Protein AF-A0A699LC16-F1 (afdb_monomer_lite)

Radius of gyration: 19.67 Å; chains: 1; bounding box: 17×49×54 Å

Structure (mmCIF, N/CA/C/O backbone):
data_AF-A0A699LC16-F1
#
_entry.id   AF-A0A699LC16-F1
#
loop_
_atom_site.group_PDB
_atom_site.id
_atom_site.type_symbol
_atom_site.label_atom_id
_atom_site.label_alt_id
_atom_site.label_comp_id
_atom_site.label_asym_id
_atom_site.label_entity_id
_atom_site.label_seq_id
_atom_site.pdbx_PDB_ins_code
_atom_site.Cartn_x
_atom_site.Cartn_y
_atom_site.Cartn_z
_atom_site.occupancy
_atom_site.B_iso_or_equiv
_atom_site.auth_seq_id
_atom_site.auth_comp_id
_atom_site.auth_asym_id
_atom_site.auth_atom_id
_atom_site.pdbx_PDB_model_num
ATOM 1 N N . MET A 1 1 ? 1.590 -7.694 46.558 1.00 68.25 1 MET A N 1
ATOM 2 C CA . MET A 1 1 ? 1.170 -8.527 45.411 1.00 68.25 1 MET A CA 1
ATOM 3 C C . MET A 1 1 ? 0.981 -7.578 44.242 1.00 68.25 1 MET A C 1
ATOM 5 O O . MET A 1 1 ? 0.146 -6.698 44.368 1.00 68.25 1 MET A O 1
ATOM 9 N N . SER A 1 2 ? 1.809 -7.665 43.199 1.00 61.53 2 SER A N 1
ATOM 10 C CA . SER A 1 2 ? 1.652 -6.830 41.999 1.00 61.53 2 SER A CA 1
ATOM 11 C C . SER A 1 2 ? 0.587 -7.461 41.107 1.00 61.53 2 SER A C 1
ATOM 13 O O . SER A 1 2 ? 0.604 -8.672 40.876 1.00 61.53 2 SER A O 1
ATOM 15 N N . THR A 1 3 ? -0.382 -6.656 40.693 1.00 75.56 3 THR A N 1
ATOM 16 C CA . THR A 1 3 ? -1.511 -7.074 39.866 1.00 75.56 3 THR A CA 1
ATOM 17 C C . THR A 1 3 ? -1.057 -7.206 38.414 1.00 75.56 3 THR A C 1
ATOM 19 O O . THR A 1 3 ? -0.162 -6.500 37.963 1.00 75.56 3 THR A O 1
ATOM 22 N N . GLN A 1 4 ? -1.687 -8.084 37.634 1.00 66.62 4 GLN A N 1
ATOM 23 C CA . GLN A 1 4 ? -1.3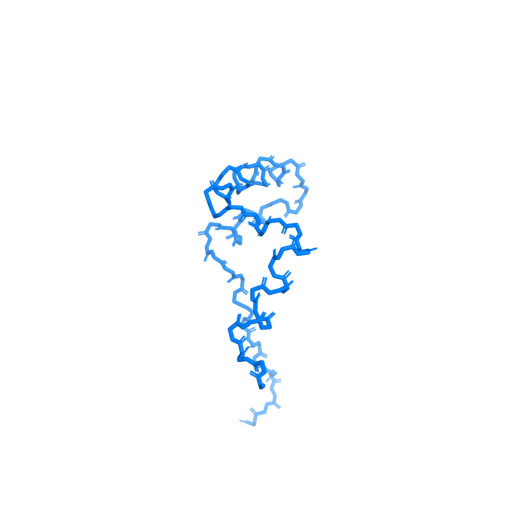29 -8.307 36.222 1.00 66.62 4 GLN A CA 1
ATOM 24 C C . GLN A 1 4 ? -1.418 -7.020 35.371 1.00 66.62 4 GLN A C 1
ATOM 26 O O . GLN A 1 4 ? -0.698 -6.864 34.387 1.00 66.62 4 GLN A O 1
ATOM 31 N N . GLN A 1 5 ? -2.243 -6.069 35.818 1.00 68.12 5 GLN A N 1
ATOM 32 C CA . GLN A 1 5 ? -2.350 -4.716 35.278 1.00 68.12 5 GLN A CA 1
ATOM 33 C C . GLN A 1 5 ? -1.081 -3.873 35.491 1.00 68.12 5 GLN A C 1
ATOM 35 O O . GLN A 1 5 ? -0.690 -3.120 34.602 1.00 68.12 5 GLN A O 1
ATOM 40 N N . ASP A 1 6 ? -0.412 -4.026 36.636 1.00 67.75 6 ASP A N 1
ATOM 41 C CA . ASP A 1 6 ? 0.811 -3.288 36.971 1.00 67.75 6 ASP A CA 1
ATOM 42 C C . ASP A 1 6 ? 1.982 -3.758 36.100 1.00 67.75 6 ASP A C 1
ATOM 44 O O . ASP A 1 6 ? 2.789 -2.950 35.649 1.00 67.75 6 ASP A O 1
ATOM 48 N N . ILE A 1 7 ? 2.026 -5.061 35.794 1.00 65.94 7 ILE A N 1
ATOM 49 C CA . ILE A 1 7 ? 3.012 -5.663 34.883 1.00 65.94 7 ILE A CA 1
ATOM 50 C C . ILE A 1 7 ? 2.804 -5.146 33.450 1.00 65.94 7 ILE A C 1
ATOM 52 O O . ILE A 1 7 ? 3.766 -4.775 32.780 1.00 65.94 7 ILE A O 1
ATOM 56 N N . TYR A 1 8 ? 1.551 -5.072 32.987 1.00 66.12 8 TYR A N 1
ATOM 57 C CA . TYR A 1 8 ? 1.217 -4.544 31.659 1.00 66.12 8 TYR A CA 1
ATOM 58 C C . TYR A 1 8 ? 1.587 -3.056 31.512 1.00 66.12 8 TYR A C 1
ATOM 60 O O . TYR A 1 8 ? 2.175 -2.654 30.506 1.00 66.12 8 TYR A O 1
ATOM 68 N N . ASN A 1 9 ? 1.303 -2.247 32.537 1.00 62.59 9 ASN A N 1
ATOM 69 C CA . ASN A 1 9 ? 1.580 -0.810 32.528 1.00 62.59 9 ASN A CA 1
ATOM 70 C C . ASN A 1 9 ? 3.088 -0.501 32.622 1.00 62.59 9 ASN A C 1
ATOM 72 O O . ASN A 1 9 ? 3.572 0.361 31.891 1.00 62.59 9 ASN A O 1
ATOM 76 N N . ALA A 1 10 ? 3.846 -1.237 33.446 1.00 61.41 10 ALA A N 1
ATOM 77 C CA . ALA A 1 10 ? 5.295 -1.047 33.598 1.00 61.41 10 ALA A CA 1
ATOM 78 C C . ALA A 1 10 ? 6.094 -1.413 32.331 1.00 61.41 10 ALA A C 1
ATOM 80 O O . ALA A 1 10 ? 7.142 -0.824 32.049 1.00 61.41 10 ALA A O 1
ATOM 81 N N . SER A 1 11 ? 5.590 -2.364 31.537 1.00 57.97 11 SER A N 1
ATOM 82 C CA . SER A 1 11 ? 6.141 -2.655 30.212 1.00 57.97 11 SER A CA 1
ATOM 83 C C . SER A 1 11 ? 5.849 -1.523 29.220 1.00 57.97 11 SER A C 1
ATOM 85 O O . SER A 1 11 ? 6.733 -1.141 28.459 1.00 57.97 11 SER A O 1
ATOM 87 N N . SER A 1 12 ? 4.661 -0.912 29.252 1.00 61.31 12 SER A N 1
ATOM 88 C CA . SER A 1 12 ? 4.267 0.121 28.280 1.00 61.31 12 SER A CA 1
ATOM 89 C C . SER A 1 12 ? 5.132 1.390 28.293 1.00 61.31 12 SER A C 1
ATOM 91 O O . SER A 1 12 ? 5.250 2.023 27.247 1.00 61.31 12 SER A O 1
ATOM 93 N N . GLU A 1 13 ? 5.717 1.787 29.426 1.00 60.06 13 GLU A N 1
ATOM 94 C CA . GLU A 1 13 ? 6.550 3.004 29.513 1.00 60.06 13 GLU A CA 1
ATOM 95 C C . GLU A 1 13 ? 7.956 2.827 28.915 1.00 60.06 13 GLU A C 1
ATOM 97 O O . GLU A 1 13 ? 8.557 3.798 28.459 1.00 60.06 13 GLU A O 1
ATOM 102 N N . ASN A 1 14 ? 8.476 1.594 28.877 1.00 65.44 14 ASN A N 1
ATOM 103 C CA . ASN A 1 14 ? 9.826 1.289 28.379 1.00 65.44 14 ASN A CA 1
ATOM 104 C C . ASN A 1 14 ? 9.852 0.825 26.915 1.00 65.44 14 ASN A C 1
ATOM 106 O O . ASN A 1 14 ? 10.923 0.686 26.318 1.00 65.44 14 ASN A O 1
ATOM 110 N N . HIS A 1 15 ? 8.689 0.555 26.326 1.00 63.19 15 HIS A N 1
ATOM 111 C CA . HIS A 1 15 ? 8.575 0.237 24.911 1.00 63.19 15 HIS A CA 1
ATOM 112 C C . HIS A 1 15 ? 8.359 1.531 24.117 1.00 63.19 15 HIS A C 1
ATOM 114 O O . HIS A 1 15 ? 7.600 2.394 24.561 1.00 63.19 15 HIS A O 1
ATOM 120 N N . PRO A 1 16 ? 8.994 1.701 22.940 1.00 64.31 16 PRO A N 1
ATOM 121 C CA . PRO A 1 16 ? 8.663 2.819 22.066 1.00 64.31 16 PRO A CA 1
ATOM 122 C C . PRO A 1 16 ? 7.145 2.816 21.850 1.00 64.31 16 PRO A C 1
ATOM 124 O O . PRO A 1 16 ? 6.589 1.730 21.645 1.00 64.31 16 PRO A O 1
ATOM 127 N N . PRO A 1 17 ? 6.475 3.983 21.930 1.00 63.94 17 PRO A N 1
ATOM 128 C CA . PRO A 1 17 ? 5.025 4.060 21.853 1.00 63.94 17 PRO A CA 1
ATOM 129 C C . PRO A 1 17 ? 4.579 3.265 20.637 1.00 63.94 17 PRO A C 1
ATOM 131 O O . PRO A 1 17 ? 5.011 3.541 19.512 1.00 63.94 17 PRO A O 1
ATOM 134 N N . MET A 1 18 ? 3.795 2.216 20.900 1.00 67.88 18 MET A N 1
ATOM 135 C CA . MET A 1 18 ? 3.277 1.331 19.870 1.00 67.88 18 MET A CA 1
ATOM 136 C C . MET A 1 18 ? 2.690 2.233 18.787 1.00 67.88 18 MET A C 1
ATOM 138 O O . MET A 1 18 ? 1.873 3.096 19.113 1.00 67.88 18 MET A O 1
ATOM 142 N N . LEU A 1 19 ? 3.204 2.113 17.553 1.00 66.81 19 LEU A N 1
ATOM 143 C CA . LEU A 1 19 ? 2.845 2.959 16.408 1.00 66.81 19 LEU A CA 1
ATOM 144 C C . LEU A 1 19 ? 1.365 3.331 16.504 1.00 66.81 19 LEU A C 1
ATOM 146 O O . LEU A 1 19 ? 0.525 2.431 16.445 1.00 66.81 19 LEU A O 1
ATOM 150 N N . ASN A 1 20 ? 1.062 4.623 16.723 1.00 69.69 20 ASN A N 1
ATOM 151 C CA . ASN A 1 20 ? -0.325 5.062 16.884 1.00 69.69 20 ASN A CA 1
ATOM 152 C C . ASN A 1 20 ? -1.147 4.464 15.729 1.00 69.69 20 ASN A C 1
ATOM 154 O O . ASN A 1 20 ? -0.721 4.519 14.574 1.00 69.69 20 ASN A O 1
ATOM 158 N N . LYS A 1 21 ? -2.300 3.864 16.034 1.00 66.12 21 LYS A N 1
ATOM 159 C CA . LYS A 1 21 ? -3.200 3.276 15.035 1.00 66.12 21 LYS A CA 1
ATOM 160 C C . LYS A 1 21 ? -3.577 4.295 13.956 1.00 66.12 21 LYS A C 1
ATOM 162 O O . LYS A 1 21 ? -3.682 3.932 12.789 1.00 66.12 21 LYS A O 1
ATOM 167 N N . ASP A 1 22 ? -3.647 5.572 14.318 1.00 70.81 22 ASP A N 1
ATOM 168 C CA . ASP A 1 22 ? -3.888 6.673 13.381 1.00 70.81 22 ASP A CA 1
ATOM 169 C C . ASP A 1 22 ? -2.722 6.878 12.403 1.00 70.81 22 ASP A C 1
ATOM 171 O O . ASP A 1 22 ? -2.927 7.299 11.267 1.00 70.81 22 ASP A O 1
ATOM 175 N N . ASN A 1 23 ? -1.497 6.511 12.799 1.00 68.69 23 ASN A N 1
ATOM 176 C CA . ASN A 1 23 ? -0.317 6.503 11.932 1.00 68.69 23 ASN A CA 1
ATOM 177 C C . ASN A 1 23 ? -0.274 5.279 11.002 1.00 68.69 23 ASN A C 1
ATOM 179 O O . ASN A 1 23 ? 0.518 5.276 10.056 1.00 68.69 23 ASN A O 1
ATOM 183 N N . TYR A 1 24 ? -1.127 4.269 11.210 1.00 69.25 24 TYR A N 1
ATOM 184 C CA . TYR A 1 24 ? -1.186 3.070 10.369 1.00 69.25 24 TYR A CA 1
ATOM 185 C C . TYR A 1 24 ? -1.686 3.381 8.950 1.00 69.25 24 TYR A C 1
ATOM 187 O O . TYR A 1 24 ? -1.117 2.892 7.977 1.00 69.25 24 TYR A O 1
ATOM 195 N N . VAL A 1 25 ? -2.696 4.247 8.811 1.00 69.88 25 VAL A N 1
ATOM 196 C CA . VAL A 1 25 ? -3.252 4.668 7.506 1.00 69.88 25 VAL A CA 1
ATOM 197 C C . VAL A 1 25 ? -2.252 5.514 6.683 1.00 69.88 25 VAL A C 1
ATOM 199 O O . VAL A 1 25 ? -2.070 5.263 5.487 1.00 69.88 25 VAL A O 1
ATOM 202 N N . PRO A 1 26 ? -1.511 6.465 7.283 1.00 80.38 26 PRO A N 1
ATOM 203 C CA . PRO A 1 26 ? -0.365 7.101 6.634 1.00 80.38 26 PRO A CA 1
ATOM 204 C C . PRO A 1 26 ? 0.738 6.114 6.220 1.00 80.38 26 PRO A C 1
ATOM 206 O O . PRO A 1 26 ? 1.333 6.254 5.146 1.00 80.38 26 PRO A O 1
ATOM 209 N N . TRP A 1 27 ? 1.020 5.105 7.050 1.00 80.19 27 TRP A N 1
ATOM 210 C CA . TRP A 1 27 ? 2.039 4.091 6.765 1.00 80.19 27 TRP A CA 1
ATOM 211 C C . TRP A 1 27 ? 1.638 3.136 5.641 1.00 80.19 27 TRP A C 1
ATOM 213 O O . TRP A 1 27 ? 2.480 2.835 4.791 1.00 80.19 27 TRP A O 1
ATOM 223 N N . SER A 1 28 ? 0.374 2.710 5.579 1.00 79.56 28 SER A N 1
ATOM 224 C CA . SER A 1 28 ? -0.125 1.848 4.502 1.00 79.56 28 SER A CA 1
ATOM 225 C C . SER A 1 28 ? 0.040 2.530 3.145 1.00 79.56 28 SER A C 1
ATOM 227 O O . SER A 1 28 ? 0.605 1.946 2.221 1.00 79.56 28 SER A O 1
ATOM 229 N N . SER A 1 29 ? -0.303 3.818 3.057 1.00 85.12 29 SER A N 1
ATOM 230 C CA . SER A 1 29 ? -0.116 4.627 1.846 1.00 85.12 29 SER A CA 1
ATOM 231 C C . SER A 1 29 ? 1.357 4.715 1.424 1.00 85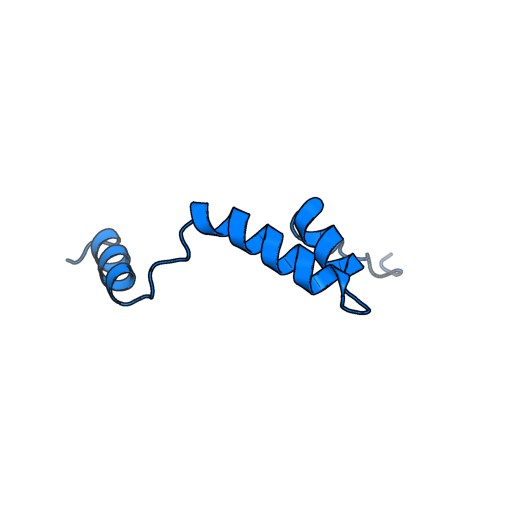.12 29 SER A C 1
ATOM 233 O O . SER A 1 29 ? 1.686 4.619 0.237 1.00 85.12 29 SER A O 1
ATOM 235 N N . ARG A 1 30 ? 2.273 4.855 2.393 1.00 87.75 30 ARG A N 1
ATOM 236 C CA . ARG A 1 30 ? 3.721 4.911 2.137 1.00 87.75 30 ARG A CA 1
ATOM 237 C C . ARG A 1 30 ? 4.271 3.564 1.660 1.00 87.75 30 ARG A C 1
ATOM 239 O O . ARG A 1 30 ? 5.047 3.539 0.704 1.00 87.75 30 ARG A O 1
ATOM 246 N N . ILE A 1 31 ? 3.842 2.462 2.278 1.00 86.94 31 ILE A N 1
ATOM 247 C CA . ILE A 1 31 ? 4.227 1.102 1.876 1.00 86.94 31 ILE A CA 1
ATOM 248 C C . ILE A 1 31 ? 3.683 0.778 0.484 1.00 86.94 31 ILE A C 1
ATOM 250 O O . ILE A 1 31 ? 4.440 0.275 -0.340 1.00 86.94 31 ILE A O 1
ATOM 254 N N . ILE A 1 32 ? 2.429 1.123 0.176 1.00 90.31 32 ILE A N 1
ATOM 255 C CA . ILE A 1 32 ? 1.839 0.917 -1.156 1.00 90.31 32 ILE A CA 1
ATOM 256 C C . ILE A 1 32 ? 2.634 1.683 -2.219 1.00 90.31 32 ILE A C 1
ATOM 258 O O . ILE A 1 32 ? 2.987 1.124 -3.260 1.00 90.31 32 ILE A O 1
ATOM 262 N N . ARG A 1 33 ? 2.979 2.951 -1.955 1.00 92.44 33 ARG A N 1
ATOM 263 C CA . ARG A 1 33 ? 3.781 3.766 -2.882 1.00 92.44 33 ARG A CA 1
ATOM 264 C C . ARG A 1 33 ? 5.169 3.170 -3.120 1.00 92.44 33 ARG A C 1
ATOM 266 O O . ARG A 1 33 ? 5.631 3.162 -4.257 1.00 92.44 33 ARG A O 1
ATOM 273 N N . TYR A 1 34 ? 5.818 2.673 -2.070 1.00 92.06 34 TYR A N 1
ATOM 274 C CA . TYR A 1 34 ? 7.107 1.990 -2.178 1.00 92.06 34 TYR A CA 1
ATOM 275 C C . TYR A 1 34 ? 6.993 0.657 -2.926 1.00 92.06 34 TYR A C 1
ATOM 277 O O . TYR A 1 34 ? 7.810 0.363 -3.792 1.00 92.06 34 TYR A O 1
ATOM 285 N N . ALA A 1 35 ? 5.972 -0.143 -2.624 1.00 93.44 35 ALA A N 1
ATOM 286 C CA . ALA A 1 35 ? 5.769 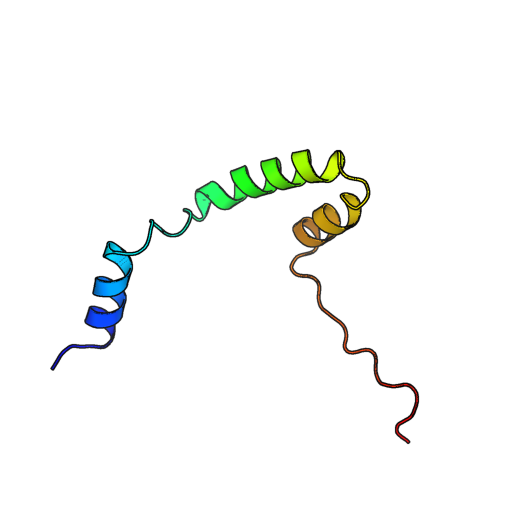-1.448 -3.231 1.00 93.44 35 ALA A CA 1
ATOM 287 C C . ALA A 1 35 ? 5.576 -1.327 -4.745 1.00 93.44 35 ALA A C 1
ATOM 289 O O . ALA A 1 35 ? 6.219 -2.057 -5.486 1.00 93.44 35 ALA A O 1
ATOM 290 N N . ARG A 1 36 ? 4.795 -0.350 -5.224 1.00 90.56 36 ARG A N 1
ATOM 291 C CA . ARG A 1 36 ? 4.544 -0.136 -6.663 1.00 90.56 36 ARG A CA 1
ATOM 292 C C . ARG A 1 36 ? 5.804 0.026 -7.526 1.00 90.56 36 ARG A C 1
ATOM 294 O O . ARG A 1 36 ? 5.726 -0.220 -8.722 1.00 90.56 36 ARG A O 1
ATOM 301 N N . SER A 1 37 ? 6.948 0.416 -6.955 1.00 92.38 37 SER A N 1
ATOM 302 C CA . SER A 1 37 ? 8.219 0.541 -7.688 1.00 92.38 37 SER A CA 1
ATOM 303 C C . SER A 1 37 ? 9.125 -0.695 -7.601 1.00 92.38 37 SER A C 1
ATOM 305 O O . SER A 1 37 ? 10.219 -0.698 -8.167 1.00 92.38 37 SER A O 1
ATOM 307 N N . ARG A 1 38 ? 8.711 -1.750 -6.889 1.00 94.69 38 ARG A N 1
ATOM 308 C CA . ARG A 1 38 ? 9.479 -2.990 -6.717 1.00 94.69 38 ARG A CA 1
ATOM 309 C C . ARG A 1 38 ? 8.943 -4.106 -7.621 1.00 94.69 38 ARG A C 1
ATOM 311 O O . ARG A 1 38 ? 7.733 -4.202 -7.806 1.00 94.69 38 ARG A O 1
ATOM 318 N N . PRO A 1 39 ? 9.808 -5.011 -8.113 1.00 90.81 39 PRO A N 1
ATOM 319 C CA . PRO A 1 39 ? 9.405 -6.094 -9.017 1.00 90.81 39 PRO A CA 1
ATOM 320 C C . PRO A 1 39 ? 8.340 -7.035 -8.423 1.00 90.81 39 PRO A C 1
ATOM 322 O O . PRO A 1 39 ? 7.420 -7.433 -9.125 1.00 90.81 39 PRO A O 1
ATOM 325 N N . ASN A 1 40 ? 8.389 -7.305 -7.113 1.00 87.38 40 ASN A N 1
ATOM 326 C CA . ASN A 1 40 ? 7.378 -8.105 -6.397 1.00 87.38 40 ASN A CA 1
ATOM 327 C C . ASN A 1 40 ? 6.332 -7.240 -5.671 1.00 87.38 40 ASN A C 1
ATOM 329 O O . ASN A 1 40 ? 5.610 -7.707 -4.792 1.00 87.38 40 ASN A O 1
ATOM 333 N N . GLY A 1 41 ? 6.264 -5.957 -6.023 1.00 91.62 41 GLY A N 1
ATOM 334 C CA . GLY A 1 41 ? 5.431 -4.956 -5.371 1.00 91.62 41 GLY A CA 1
ATOM 335 C C . GLY A 1 41 ? 3.951 -5.283 -5.343 1.00 91.62 41 GLY A C 1
ATOM 336 O O . GLY A 1 41 ? 3.266 -5.003 -4.3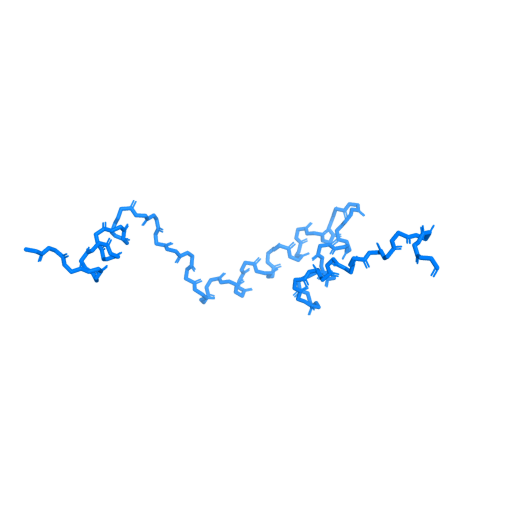63 1.00 91.62 41 GLY A O 1
ATOM 337 N N . ARG A 1 42 ? 3.475 -5.915 -6.417 1.00 90.62 42 ARG A N 1
ATOM 338 C CA . ARG A 1 42 ? 2.069 -6.270 -6.592 1.00 90.62 42 ARG A CA 1
ATOM 339 C C . ARG A 1 42 ? 1.559 -7.178 -5.472 1.00 90.62 42 ARG A C 1
ATOM 341 O O . ARG A 1 42 ? 0.547 -6.859 -4.871 1.00 90.62 42 ARG A O 1
ATOM 348 N N . MET A 1 43 ? 2.318 -8.213 -5.104 1.00 86.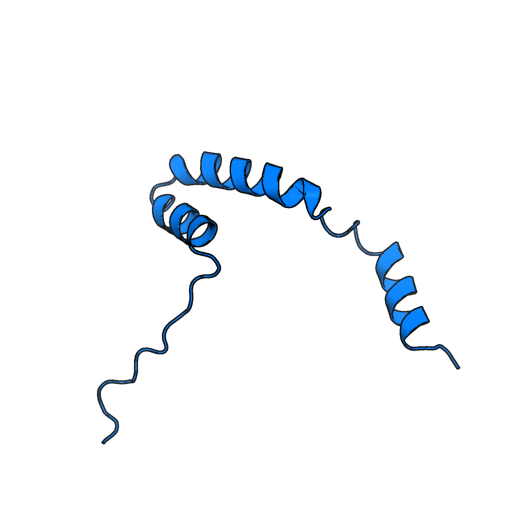94 43 MET A N 1
ATOM 349 C CA . MET A 1 43 ? 1.939 -9.130 -4.017 1.00 86.94 43 MET A CA 1
ATOM 350 C C . MET A 1 43 ? 1.804 -8.422 -2.661 1.00 86.94 43 MET A C 1
ATOM 352 O O . MET A 1 43 ? 0.940 -8.768 -1.860 1.00 86.94 43 MET A O 1
ATOM 356 N N . ILE A 1 44 ? 2.652 -7.420 -2.406 1.00 86.31 44 ILE A N 1
ATOM 357 C CA . ILE A 1 44 ? 2.617 -6.636 -1.166 1.00 86.31 44 ILE A CA 1
ATOM 358 C C . ILE A 1 44 ? 1.359 -5.762 -1.136 1.00 86.31 44 ILE A C 1
ATOM 360 O O . ILE A 1 44 ? 0.661 -5.748 -0.125 1.00 86.31 44 ILE A O 1
ATOM 364 N N . VAL A 1 45 ? 1.049 -5.067 -2.236 1.00 89.94 45 VAL A N 1
ATOM 365 C CA . VAL A 1 45 ? -0.181 -4.264 -2.351 1.00 89.94 45 VAL A CA 1
ATOM 366 C C . VAL A 1 45 ? -1.419 -5.146 -2.171 1.00 89.94 45 VAL A C 1
ATOM 368 O O . VAL A 1 45 ? -2.258 -4.833 -1.328 1.00 89.94 45 VAL A O 1
ATOM 371 N N . ASP A 1 46 ? -1.475 -6.290 -2.857 1.00 87.31 46 ASP A N 1
ATOM 372 C CA . ASP A 1 46 ? -2.605 -7.222 -2.786 1.00 87.31 46 ASP A CA 1
ATOM 373 C C . ASP A 1 46 ? -2.845 -7.717 -1.342 1.00 87.31 46 ASP A C 1
ATOM 375 O O . ASP A 1 46 ? -3.992 -7.844 -0.918 1.00 87.31 46 ASP A O 1
ATOM 379 N N . SER A 1 47 ? -1.787 -7.945 -0.550 1.00 83.38 47 SER A N 1
ATOM 380 C CA . SER A 1 47 ? -1.897 -8.357 0.864 1.00 83.38 47 SER A CA 1
ATOM 381 C C . SER A 1 47 ? -2.359 -7.250 1.822 1.00 83.38 47 SER A C 1
ATOM 383 O O . SER A 1 47 ? -2.873 -7.535 2.901 1.00 83.38 47 SER A O 1
ATOM 385 N N . ILE A 1 48 ? -2.161 -5.982 1.458 1.00 83.12 48 ILE A N 1
ATOM 386 C CA . ILE A 1 48 ? -2.614 -4.842 2.267 1.00 83.12 48 ILE A CA 1
ATOM 387 C C . ILE A 1 48 ? -4.089 -4.562 1.977 1.00 83.12 48 ILE A C 1
ATOM 389 O O . ILE A 1 48 ? -4.850 -4.295 2.903 1.00 83.12 48 ILE A O 1
ATOM 393 N N . GLU A 1 49 ? -4.500 -4.653 0.710 1.00 84.56 49 GLU A N 1
ATOM 394 C CA . GLU A 1 49 ? -5.879 -4.390 0.283 1.00 84.56 49 GLU A CA 1
ATOM 395 C C . GLU A 1 49 ? -6.838 -5.526 0.661 1.00 84.56 49 GLU A C 1
ATOM 397 O O . GLU A 1 49 ? -7.946 -5.265 1.125 1.00 84.56 49 GLU A O 1
ATOM 402 N N . ASN A 1 50 ? -6.411 -6.785 0.517 1.00 84.00 50 ASN A N 1
ATOM 403 C CA . ASN A 1 50 ? -7.258 -7.951 0.799 1.00 84.00 50 ASN A CA 1
ATOM 404 C C . ASN A 1 50 ? -7.147 -8.455 2.250 1.00 84.00 50 ASN A C 1
ATOM 406 O O . ASN A 1 50 ? -7.812 -9.423 2.622 1.00 84.00 50 ASN A O 1
ATOM 410 N N . GLY A 1 51 ? -6.319 -7.808 3.075 1.00 76.06 51 GLY A N 1
ATOM 411 C CA . GLY A 1 51 ? -6.019 -8.255 4.431 1.00 76.06 51 GLY A CA 1
ATOM 412 C C . GLY A 1 51 ? -4.985 -9.391 4.480 1.00 76.06 51 GLY A C 1
ATOM 413 O O . GLY A 1 51 ? -4.491 -9.845 3.444 1.00 76.06 51 GLY A O 1
ATOM 414 N N . PRO A 1 52 ? -4.607 -9.841 5.694 1.00 71.31 52 PRO A N 1
ATOM 415 C CA . PRO A 1 52 ? -3.493 -10.764 5.894 1.00 71.31 52 PRO A CA 1
ATOM 416 C C . PRO A 1 52 ? -3.629 -11.997 5.002 1.00 71.31 52 PRO A C 1
ATOM 418 O O . PRO A 1 52 ? -4.670 -12.652 4.994 1.00 71.31 52 PRO A O 1
ATOM 421 N N . TYR A 1 53 ? -2.559 -12.309 4.261 1.00 67.31 53 TYR A N 1
ATOM 422 C CA . TYR A 1 53 ? -2.511 -13.472 3.381 1.00 67.31 53 TYR A CA 1
ATOM 423 C C . TYR A 1 53 ? -2.907 -14.728 4.161 1.00 67.31 53 TYR A C 1
ATOM 425 O O . TYR A 1 53 ? -2.163 -15.217 5.015 1.00 67.31 53 TYR A O 1
ATOM 433 N N . VAL A 1 54 ? -4.093 -15.257 3.864 1.00 64.62 54 VAL A N 1
ATOM 434 C CA . VAL A 1 54 ? -4.554 -16.518 4.433 1.00 64.62 54 VAL A CA 1
ATOM 435 C C . VAL A 1 54 ? -3.796 -17.620 3.711 1.00 64.62 54 VAL A C 1
ATOM 437 O O . VAL A 1 54 ? -4.152 -18.015 2.597 1.00 64.62 54 VAL A O 1
ATOM 440 N N . ARG A 1 55 ? -2.723 -18.114 4.337 1.00 68.06 55 ARG A N 1
ATOM 441 C CA . ARG A 1 55 ? -2.026 -19.316 3.878 1.00 68.06 55 ARG A CA 1
ATOM 442 C C . ARG A 1 55 ? -3.018 -20.475 3.946 1.00 68.06 55 ARG A C 1
ATOM 444 O O . ARG A 1 55 ? -3.184 -21.086 4.997 1.00 68.06 55 ARG A O 1
ATOM 451 N N . ARG A 1 56 ? -3.690 -20.774 2.830 1.00 67.19 56 ARG A N 1
ATOM 452 C CA . ARG A 1 56 ? -4.466 -22.010 2.713 1.00 67.19 56 ARG A CA 1
ATOM 453 C C . ARG A 1 56 ? -3.485 -23.159 2.897 1.00 67.19 56 ARG A C 1
ATOM 455 O O . ARG A 1 56 ? -2.476 -23.227 2.193 1.00 67.19 56 ARG A O 1
ATOM 462 N N . MET A 1 57 ? -3.758 -24.023 3.870 1.00 65.00 57 MET A N 1
ATOM 463 C CA . MET A 1 57 ? -3.082 -25.309 3.964 1.00 65.00 57 MET A CA 1
ATOM 464 C C . MET A 1 57 ? -3.415 -26.044 2.671 1.00 65.00 57 MET A C 1
ATOM 466 O O . MET A 1 57 ? -4.567 -26.394 2.426 1.00 65.00 57 MET A O 1
ATOM 470 N N . ILE A 1 58 ? -2.427 -26.172 1.793 1.00 67.44 58 ILE A N 1
ATOM 471 C CA . ILE A 1 58 ? -2.542 -27.062 0.648 1.00 67.44 58 ILE A CA 1
ATOM 472 C C . ILE A 1 58 ? -2.620 -28.448 1.280 1.00 67.44 58 ILE A C 1
ATOM 474 O O . ILE A 1 58 ? -1.665 -28.851 1.945 1.00 67.44 58 ILE A O 1
ATOM 478 N N . ALA A 1 59 ? -3.771 -29.116 1.178 1.00 69.50 59 ALA A N 1
ATOM 479 C CA . ALA A 1 59 ? -3.855 -30.513 1.571 1.00 69.50 59 ALA A CA 1
ATOM 480 C C . ALA A 1 59 ? -2.775 -31.251 0.777 1.00 69.50 59 ALA A C 1
ATOM 482 O O . ALA A 1 59 ? -2.686 -31.092 -0.444 1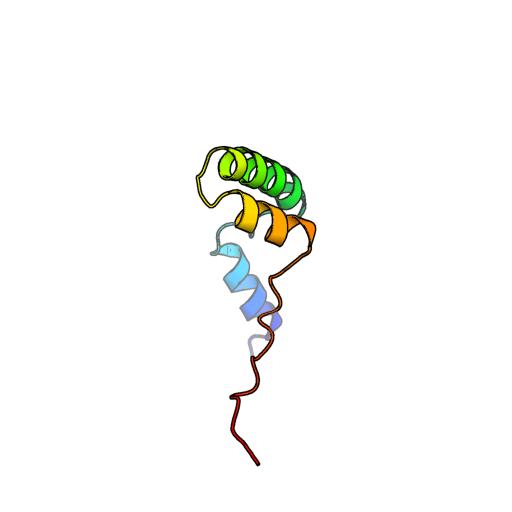.00 69.50 59 ALA A O 1
ATOM 483 N N . THR A 1 60 ? -1.906 -31.974 1.477 1.00 68.38 60 THR A N 1
ATOM 484 C CA . THR A 1 60 ? -0.958 -32.887 0.849 1.00 68.38 60 THR A CA 1
ATOM 485 C C . THR A 1 60 ? -1.759 -33.781 -0.098 1.00 68.38 60 THR A C 1
ATOM 487 O O . THR A 1 60 ? -2.709 -34.421 0.354 1.00 68.38 60 THR A O 1
ATOM 490 N N . PRO A 1 61 ? -1.459 -33.795 -1.410 1.00 61.56 61 PRO A N 1
ATOM 491 C CA . PRO A 1 61 ? -2.165 -34.662 -2.338 1.00 61.56 61 PRO A CA 1
ATOM 492 C C . PRO A 1 61 ? -1.703 -36.096 -2.059 1.00 61.56 61 PRO A C 1
ATOM 494 O O . PRO A 1 61 ? -0.709 -36.540 -2.625 1.00 61.56 61 PRO A O 1
ATOM 497 N N . GLY A 1 62 ? -2.356 -36.783 -1.116 1.00 65.69 62 GLY A N 1
ATOM 498 C CA . GLY A 1 62 ? -1.992 -38.158 -0.770 1.00 65.69 62 GLY A CA 1
ATOM 499 C C . GLY A 1 62 ? -2.310 -38.650 0.643 1.00 65.69 62 GLY A C 1
ATOM 500 O O . GLY A 1 62 ? -1.515 -39.419 1.167 1.00 65.69 62 GLY A O 1
ATOM 501 N N . GLU A 1 63 ? -3.434 -38.275 1.256 1.00 52.25 63 GLU A N 1
ATOM 502 C CA . GLU A 1 63 ? -3.977 -39.021 2.406 1.00 52.25 63 GLU A CA 1
ATOM 503 C C . GLU A 1 63 ? -5.485 -39.248 2.213 1.00 52.25 63 GLU A C 1
ATOM 505 O O . GLU A 1 63 ? -6.185 -38.307 1.837 1.00 52.25 63 GLU A O 1
ATOM 510 N N . PRO A 1 64 ? -5.972 -40.454 2.555 1.00 58.53 64 PRO A N 1
ATOM 511 C CA . PRO A 1 64 ? -6.301 -41.582 1.672 1.00 58.53 64 PRO A CA 1
ATOM 512 C C . PRO A 1 64 ? -7.510 -41.373 0.746 1.00 58.53 64 PRO A C 1
ATOM 514 O O . PRO A 1 64 ? -8.484 -40.705 1.157 1.00 58.53 64 PRO A O 1
#

Secondary structure (DSSP, 8-state):
---HHHHHHHHHHHSPPP--HHHHHHHHHHHHHHHTTSTTHHHHHHHHHS-S--------S---

Organism: Tanacetum cinerariifolium (NCBI:txid118510)

pLDDT: mean 74.44, std 11.48, range [52.25, 94.69]

Sequence (64 aa):
MSTQQDIYNASSENHPPMLNKDNYVPWSSRIIRYARSRPNGRMIVDSIENGPYVRRMIATPGEP

Foldseek 3Di:
DDDPVNVVVVVCVPDDNDCPPVVVVVVLVVLLVVLVVDPNSVVVNCCSVVDHPDPPPPPDPDDD